Protein AF-A0A2A6M6J4-F1 (afdb_monomer_lite)

Foldseek 3Di:
DVVVVVVVVVVLLPDDQLDLRVQVVVQVVCPCPVPDHGDDLVNLLVVLVVVAAQDPQQDEEEDAAQFLNSNVSSNRVRNCVVPNLNSQLSYAYEYEHQDPVRQVNNVCSNVSSCVSVVSWHQKYFYFHDPCVVQPPNTHTPDIDGTCVQVPPPDHD

pLDDT: mean 84.0, std 14.38, range [33.72, 96.75]

Secondary structure (DSSP, 8-state):
-HHHHHHHHHHHHHSPTT---SHHHHHHHHTTGGG--PPPHHHHHHHHHHH----SS--EEEETT-TTSHHHHHHHHHHHHHHHHHHHHT-EEEEEESSHHHHHHHHHHHHHHHHHTT---SEEEEEES-TTTSTTTSPPSEEEE--TT-STT---

InterPro domains:
  IPR029063 S-adenosyl-L-methionine-dependent methyltransferase superfamily [G3DSA:3.40.50.150] (18-143)
  IPR029063 S-adenosyl-L-methionine-dependent methyltransferase superfamily [SSF53335] (22-121)

Structure (mmCIF, N/CA/C/O backbone):
data_AF-A0A2A6M6J4-F1
#
_entry.id   AF-A0A2A6M6J4-F1
#
loop_
_atom_site.group_PDB
_atom_site.id
_atom_site.type_symbol
_atom_site.label_atom_id
_atom_site.label_alt_id
_atom_site.label_comp_id
_atom_site.label_asym_id
_atom_site.label_entity_id
_atom_site.label_seq_id
_atom_site.pdbx_PDB_ins_code
_atom_site.Cartn_x
_atom_site.Cartn_y
_atom_site.Cartn_z
_atom_site.occupancy
_atom_site.B_iso_or_equiv
_atom_site.auth_seq_id
_atom_site.auth_comp_id
_atom_site.auth_asym_id
_atom_site.auth_atom_id
_atom_site.pdbx_PDB_model_num
ATOM 1 N N . MET A 1 1 ? -6.569 -1.756 -19.474 1.00 52.28 1 MET A N 1
ATOM 2 C CA . MET A 1 1 ? -6.788 -1.030 -18.200 1.00 52.28 1 MET A CA 1
ATOM 3 C C . MET A 1 1 ? -8.218 -1.201 -17.680 1.00 52.28 1 MET A C 1
ATOM 5 O O . MET A 1 1 ? -8.360 -1.660 -16.560 1.00 52.28 1 MET A O 1
ATOM 9 N N . VAL A 1 2 ? -9.263 -0.941 -18.481 1.00 54.66 2 VAL A N 1
ATOM 10 C CA . VAL A 1 2 ? -10.680 -1.131 -18.075 1.00 54.66 2 VAL A CA 1
ATOM 11 C C . VAL A 1 2 ? -11.012 -2.585 -17.704 1.00 54.66 2 VAL A C 1
ATOM 13 O O . VAL A 1 2 ? -11.644 -2.830 -16.688 1.00 54.66 2 VAL A O 1
ATOM 16 N N . GLN A 1 3 ? -10.522 -3.558 -18.474 1.00 52.31 3 GLN A N 1
ATOM 17 C CA . GLN A 1 3 ? -10.798 -4.981 -18.239 1.00 52.31 3 GLN A CA 1
ATOM 18 C C . GLN A 1 3 ? -10.146 -5.519 -16.953 1.00 52.31 3 GLN A C 1
ATOM 20 O O . GLN A 1 3 ? -10.784 -6.252 -16.209 1.00 52.31 3 GLN A O 1
ATOM 25 N N . LEU A 1 4 ? -8.922 -5.073 -16.638 1.00 54.44 4 LEU A N 1
ATOM 26 C CA . LEU A 1 4 ? -8.250 -5.391 -15.372 1.00 54.44 4 LEU A CA 1
ATOM 27 C C . LEU A 1 4 ? -9.021 -4.795 -14.187 1.00 54.44 4 LEU A C 1
ATOM 29 O O . LEU A 1 4 ? -9.243 -5.469 -13.195 1.00 54.44 4 LEU A O 1
ATOM 33 N N . LEU A 1 5 ? -9.488 -3.551 -14.313 1.00 57.09 5 LEU A N 1
ATOM 34 C CA . LEU A 1 5 ? -10.248 -2.878 -13.260 1.00 57.09 5 LEU A CA 1
ATOM 35 C C . LEU A 1 5 ? -11.598 -3.565 -12.982 1.00 57.09 5 LEU A C 1
ATOM 37 O O . LEU A 1 5 ? -12.015 -3.651 -11.833 1.00 57.09 5 LEU A O 1
ATOM 41 N N . LEU A 1 6 ? -12.261 -4.074 -14.027 1.00 62.47 6 LEU A N 1
ATOM 42 C CA . LEU A 1 6 ? -13.509 -4.832 -13.907 1.00 62.47 6 LEU A CA 1
ATOM 43 C C . LEU A 1 6 ? -13.291 -6.218 -13.290 1.00 62.47 6 LEU A C 1
ATOM 45 O O . LEU A 1 6 ? -14.038 -6.587 -12.393 1.00 62.47 6 LEU A O 1
ATOM 49 N N . MET A 1 7 ? -12.253 -6.947 -13.714 1.00 60.62 7 MET A N 1
ATOM 50 C CA . MET A 1 7 ? -11.911 -8.253 -13.132 1.00 60.62 7 MET A CA 1
ATOM 51 C C . MET A 1 7 ? -11.493 -8.139 -11.665 1.00 60.62 7 MET A C 1
ATOM 53 O O . MET A 1 7 ? -11.864 -8.970 -10.847 1.00 60.62 7 MET A O 1
ATOM 57 N N . LEU A 1 8 ? -10.745 -7.091 -11.316 1.00 68.19 8 LEU A N 1
ATOM 58 C CA . LEU A 1 8 ? -10.322 -6.868 -9.939 1.00 68.19 8 LEU A CA 1
ATOM 59 C C . LEU A 1 8 ? -11.471 -6.417 -9.038 1.00 68.19 8 LEU A C 1
ATOM 61 O O . LEU A 1 8 ? -11.400 -6.629 -7.838 1.00 68.19 8 LEU A O 1
ATOM 65 N N . ARG A 1 9 ? -12.535 -5.816 -9.581 1.00 72.56 9 ARG A N 1
ATOM 66 C CA . ARG A 1 9 ? -13.643 -5.294 -8.772 1.00 72.56 9 ARG A CA 1
ATOM 67 C C . ARG A 1 9 ? -14.374 -6.384 -7.992 1.00 72.56 9 ARG A C 1
ATOM 69 O O . ARG A 1 9 ? -14.675 -6.163 -6.825 1.00 72.56 9 ARG A O 1
ATOM 76 N N . GLU A 1 10 ? -14.708 -7.505 -8.629 1.00 74.81 10 GLU A N 1
ATOM 77 C CA . GLU A 1 10 ? -15.425 -8.599 -7.954 1.00 74.81 10 GLU A CA 1
ATOM 78 C C . GLU A 1 10 ? -14.549 -9.234 -6.876 1.00 74.81 10 GLU A C 1
ATOM 80 O O . GLU A 1 10 ? -14.956 -9.337 -5.726 1.00 74.81 10 GLU A O 1
ATOM 85 N N . GLU A 1 11 ? -13.295 -9.517 -7.208 1.00 77.62 11 GLU A N 1
ATOM 86 C CA . GLU A 1 11 ? -12.339 -10.103 -6.270 1.00 77.62 11 GLU A CA 1
ATOM 87 C C . GLU A 1 11 ? -12.058 -9.171 -5.079 1.00 77.62 11 GLU A C 1
ATOM 89 O O . GLU A 1 11 ? -12.074 -9.595 -3.929 1.00 77.62 11 GLU A O 1
ATOM 94 N N . LEU A 1 12 ? -11.878 -7.870 -5.328 1.00 81.06 12 LEU A N 1
ATOM 95 C CA . LEU A 1 12 ? -11.692 -6.875 -4.270 1.00 81.06 12 LEU A CA 1
ATOM 96 C C . LEU A 1 12 ? -12.966 -6.652 -3.432 1.00 81.06 12 LEU A C 1
ATOM 98 O O . LEU A 1 12 ? -12.875 -6.164 -2.307 1.00 81.06 12 LEU A O 1
ATOM 102 N N . ASN A 1 13 ? -14.158 -6.948 -3.960 1.00 84.31 13 ASN A N 1
ATOM 103 C CA . ASN A 1 13 ? -15.415 -6.793 -3.222 1.00 84.31 13 ASN A CA 1
ATOM 104 C C . ASN A 1 13 ? -15.600 -7.838 -2.125 1.00 84.31 13 ASN A C 1
ATOM 106 O O . ASN A 1 13 ? -16.181 -7.496 -1.086 1.00 84.31 13 ASN A O 1
ATOM 110 N N . ASP A 1 14 ? -15.128 -9.056 -2.381 1.00 87.00 14 ASP A N 1
ATOM 111 C CA . ASP A 1 14 ? -15.254 -10.210 -1.487 1.00 87.00 14 ASP A CA 1
ATOM 112 C C . ASP A 1 14 ? -14.025 -10.392 -0.587 1.00 87.00 14 ASP A C 1
ATOM 114 O O . ASP A 1 14 ? -14.083 -11.103 0.417 1.00 87.00 14 ASP A O 1
ATOM 118 N N . ALA A 1 15 ? -12.929 -9.712 -0.918 1.00 91.19 15 ALA A N 1
ATOM 119 C CA . ALA A 1 15 ? -11.684 -9.753 -0.176 1.00 91.19 15 ALA A CA 1
ATOM 120 C C . ALA A 1 15 ? -11.824 -9.239 1.266 1.00 91.19 15 ALA A C 1
ATOM 122 O O . ALA A 1 15 ? -12.557 -8.288 1.566 1.00 91.19 15 ALA A O 1
ATOM 123 N N . ALA A 1 16 ? -11.062 -9.844 2.176 1.00 94.50 16 ALA A N 1
ATOM 124 C CA . ALA A 1 16 ? -10.942 -9.351 3.540 1.00 94.50 16 ALA A CA 1
ATOM 125 C C . ALA A 1 16 ? -10.237 -7.976 3.570 1.00 94.50 16 ALA A C 1
ATOM 127 O O . ALA A 1 16 ? -9.522 -7.614 2.629 1.00 94.50 16 ALA A O 1
ATOM 128 N N . PRO A 1 17 ? -10.382 -7.190 4.658 1.00 94.94 17 PRO A N 1
ATOM 129 C CA . PRO A 1 17 ? -9.691 -5.913 4.789 1.00 94.94 17 PRO A CA 1
ATOM 130 C C . PRO A 1 17 ? -8.187 -6.011 4.525 1.00 94.94 17 PRO A C 1
ATOM 132 O O . PRO A 1 17 ? -7.457 -6.676 5.261 1.00 94.94 17 PRO A O 1
ATOM 135 N N . PHE A 1 18 ? -7.749 -5.303 3.481 1.00 94.62 18 PHE A N 1
ATOM 136 C CA . PHE A 1 18 ? -6.364 -5.241 3.011 1.00 94.62 18 PHE A CA 1
ATOM 137 C C . PHE A 1 18 ? -5.754 -6.598 2.635 1.00 94.62 18 PHE A C 1
ATOM 139 O O . PHE A 1 18 ? -4.543 -6.790 2.720 1.00 94.62 18 PHE A O 1
ATOM 146 N N . GLU A 1 19 ? -6.579 -7.549 2.212 1.00 94.00 19 GLU A N 1
ATOM 147 C CA . GLU A 1 19 ? -6.087 -8.746 1.545 1.00 94.00 19 GLU A CA 1
ATOM 148 C C . GLU A 1 19 ? -5.395 -8.385 0.224 1.00 94.00 19 GLU A C 1
ATOM 150 O O . GLU A 1 19 ? -5.842 -7.517 -0.519 1.00 94.00 19 GLU A O 1
ATOM 155 N N . ASP A 1 20 ? -4.267 -9.033 -0.057 1.00 91.50 20 ASP A N 1
ATOM 156 C CA . ASP A 1 20 ? -3.548 -8.831 -1.310 1.00 91.50 20 ASP A CA 1
ATOM 157 C C . ASP A 1 20 ? -4.130 -9.741 -2.392 1.00 91.50 20 ASP A C 1
ATOM 159 O O . ASP A 1 20 ? -3.872 -10.942 -2.418 1.00 91.50 20 ASP A O 1
ATOM 163 N N . VAL A 1 21 ? -4.943 -9.159 -3.268 1.00 87.31 21 VAL A N 1
ATOM 164 C CA . VAL A 1 21 ? -5.717 -9.891 -4.282 1.00 87.31 21 VAL A CA 1
ATOM 165 C C . VAL A 1 21 ? -4.998 -9.913 -5.631 1.00 87.31 21 VAL A C 1
ATOM 167 O O . VAL A 1 21 ? -5.193 -10.817 -6.449 1.00 87.31 21 VAL A O 1
ATOM 170 N N . VAL A 1 22 ? -4.185 -8.887 -5.902 1.00 85.62 22 VAL A N 1
ATOM 171 C CA . VAL A 1 22 ? -3.647 -8.644 -7.246 1.00 85.62 22 VAL A CA 1
ATOM 172 C C . VAL A 1 22 ? -2.283 -9.287 -7.453 1.00 85.62 22 VAL A C 1
ATOM 174 O O . VAL A 1 22 ? -1.985 -9.690 -8.576 1.00 85.62 22 VAL A O 1
ATOM 177 N N . THR A 1 23 ? -1.457 -9.389 -6.410 1.00 86.38 23 THR A N 1
ATOM 178 C CA . THR A 1 23 ? -0.050 -9.792 -6.539 1.00 86.38 23 THR A CA 1
ATOM 179 C C . THR A 1 23 ? 0.137 -11.129 -7.245 1.00 86.38 23 THR A C 1
ATOM 181 O O . THR A 1 23 ? 0.827 -11.173 -8.263 1.00 86.38 23 THR A O 1
ATOM 184 N N . ASP A 1 24 ? -0.503 -12.198 -6.772 1.00 81.88 24 ASP A N 1
ATOM 185 C CA . ASP A 1 24 ? -0.309 -13.531 -7.352 1.00 81.88 24 ASP A CA 1
ATOM 186 C C . ASP A 1 24 ? -0.876 -13.613 -8.780 1.00 81.88 24 ASP A C 1
ATOM 188 O O . ASP A 1 24 ? -0.246 -14.168 -9.685 1.00 81.88 24 ASP A O 1
ATOM 192 N N . LYS A 1 25 ? -2.035 -12.982 -9.019 1.00 82.31 25 LYS A N 1
ATOM 193 C CA . LYS A 1 25 ? -2.692 -12.965 -10.336 1.00 82.31 25 LYS A CA 1
ATOM 194 C C . LYS A 1 25 ? -1.867 -12.190 -11.368 1.00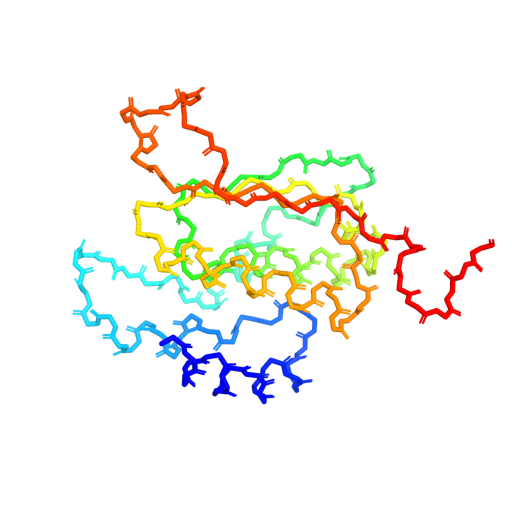 82.31 25 LYS A C 1
ATOM 196 O O . LYS A 1 25 ? -1.702 -12.650 -12.494 1.00 82.31 25 LYS A O 1
ATOM 201 N N . TYR A 1 26 ? -1.346 -11.018 -10.999 1.00 81.31 26 TYR A N 1
ATOM 202 C CA . TYR A 1 26 ? -0.535 -10.188 -11.891 1.00 81.31 26 TYR A CA 1
ATOM 203 C C . TYR A 1 26 ? 0.891 -10.732 -12.043 1.00 81.31 26 TYR A C 1
ATOM 205 O O . TYR A 1 26 ? 1.449 -10.689 -13.137 1.00 81.31 26 TYR A O 1
ATOM 213 N N . GLY A 1 27 ? 1.463 -11.312 -10.984 1.00 78.38 27 GLY A N 1
ATOM 214 C CA . GLY A 1 27 ? 2.769 -11.972 -11.018 1.00 78.38 27 GLY A CA 1
ATOM 215 C C . GLY A 1 27 ? 2.834 -13.093 -12.058 1.00 78.38 27 GLY A C 1
ATOM 216 O O . GLY A 1 27 ? 3.812 -13.181 -12.799 1.00 78.38 27 GLY A O 1
ATOM 217 N N . ALA A 1 28 ? 1.759 -13.876 -12.202 1.00 78.69 28 ALA A N 1
ATOM 218 C CA . ALA A 1 28 ? 1.649 -14.901 -13.244 1.00 78.69 28 ALA A CA 1
ATOM 219 C C . ALA A 1 28 ? 1.703 -14.335 -14.680 1.00 78.69 28 ALA A C 1
ATOM 221 O O . ALA A 1 28 ? 2.102 -15.042 -15.606 1.00 78.69 28 ALA A O 1
ATOM 222 N N . LEU A 1 29 ? 1.325 -13.067 -14.874 1.00 77.31 29 LEU A N 1
ATOM 223 C CA . LEU A 1 29 ? 1.340 -12.394 -16.178 1.00 77.31 29 LEU A CA 1
ATOM 224 C C . LEU A 1 29 ? 2.689 -11.749 -16.502 1.00 77.31 29 LEU A C 1
ATOM 226 O O . LEU A 1 29 ? 2.996 -11.567 -17.676 1.00 77.31 29 LEU A O 1
ATOM 230 N N . LEU A 1 30 ? 3.479 -11.394 -15.486 1.00 71.12 30 LEU A N 1
ATOM 231 C CA . LEU A 1 30 ? 4.745 -10.690 -15.680 1.00 71.12 30 LEU A CA 1
ATOM 232 C C . LEU A 1 30 ? 5.837 -11.577 -16.280 1.00 71.12 30 LEU A C 1
ATOM 234 O O . LEU A 1 30 ? 6.720 -11.044 -16.930 1.00 71.12 30 LEU A O 1
ATOM 238 N N . GLN A 1 31 ? 5.814 -12.898 -16.068 1.00 68.31 31 GLN A N 1
ATOM 239 C CA . GLN A 1 31 ? 6.833 -13.835 -16.584 1.00 68.31 31 GLN A CA 1
ATOM 240 C C . GLN A 1 31 ? 8.303 -13.387 -16.368 1.00 68.31 31 GLN A C 1
ATOM 242 O O . GLN A 1 31 ? 9.196 -13.812 -17.095 1.00 68.31 31 GLN A O 1
ATOM 247 N N . GLY A 1 32 ? 8.577 -12.541 -15.366 1.00 64.06 32 GLY A N 1
ATOM 248 C CA . GLY A 1 32 ? 9.906 -11.969 -15.125 1.00 64.06 32 GLY A CA 1
ATOM 249 C C . GLY A 1 32 ? 10.289 -10.787 -16.028 1.00 64.06 32 GLY A C 1
ATOM 250 O O . GLY A 1 32 ? 11.480 -10.501 -16.155 1.00 64.06 32 GLY A O 1
ATOM 251 N N . ASP A 1 33 ? 9.327 -10.090 -16.644 1.00 65.50 33 ASP A N 1
ATOM 252 C CA . ASP A 1 33 ? 9.558 -8.844 -17.385 1.00 65.50 33 ASP A CA 1
ATOM 253 C C . ASP A 1 33 ? 10.387 -7.868 -16.531 1.00 65.50 33 ASP A C 1
ATOM 255 O O . ASP A 1 33 ? 10.082 -7.612 -15.365 1.00 65.50 33 ASP A O 1
ATOM 259 N N . LEU A 1 34 ? 11.476 -7.347 -17.106 1.00 64.75 34 LEU A N 1
ATOM 260 C CA . LEU A 1 34 ? 12.461 -6.488 -16.425 1.00 64.75 34 LEU A CA 1
ATOM 261 C C . LEU A 1 34 ? 13.142 -7.120 -15.187 1.00 64.75 34 LEU A C 1
ATOM 263 O O . LEU A 1 34 ? 13.719 -6.400 -14.373 1.00 64.75 34 LEU A O 1
ATOM 267 N N . GLY A 1 35 ? 13.098 -8.449 -15.034 1.00 64.75 35 GLY A N 1
ATOM 268 C CA . GLY A 1 35 ? 13.638 -9.159 -13.868 1.00 64.75 35 GLY A CA 1
ATOM 269 C C . GLY A 1 35 ? 12.818 -8.956 -12.591 1.00 64.75 35 GLY A C 1
ATOM 270 O O . GLY A 1 35 ? 13.313 -9.219 -11.495 1.00 64.75 35 GLY A O 1
ATOM 271 N N . GLN A 1 36 ? 11.585 -8.460 -12.716 1.00 70.19 36 GLN A N 1
ATOM 272 C CA . GLN A 1 36 ? 10.715 -8.176 -11.584 1.00 70.19 36 GLN A CA 1
ATOM 273 C C . GLN A 1 36 ? 9.998 -9.447 -11.129 1.00 70.19 36 GLN A C 1
ATOM 275 O O . GLN A 1 36 ? 9.310 -10.112 -11.904 1.00 70.19 36 GLN A O 1
ATOM 280 N N . PHE A 1 37 ? 10.120 -9.747 -9.840 1.00 77.69 37 PHE A N 1
ATOM 281 C CA . PHE A 1 37 ? 9.359 -10.793 -9.173 1.00 77.69 37 PHE A CA 1
ATOM 282 C C . PHE A 1 37 ? 8.478 -10.146 -8.120 1.00 77.69 37 PHE A C 1
ATOM 284 O O . PHE A 1 37 ? 8.914 -9.247 -7.402 1.00 77.69 37 PHE A O 1
ATOM 291 N N . MET A 1 38 ? 7.228 -10.588 -8.044 1.00 85.94 38 MET A N 1
ATOM 292 C CA . MET A 1 38 ? 6.324 -10.085 -7.023 1.00 85.94 38 MET A CA 1
ATOM 293 C C . MET A 1 38 ? 6.548 -10.838 -5.713 1.00 85.94 38 MET A C 1
ATOM 295 O O . MET A 1 38 ? 6.713 -12.059 -5.709 1.00 85.94 38 MET A O 1
ATOM 299 N N . THR A 1 39 ? 6.554 -10.107 -4.600 1.00 89.31 39 THR A N 1
ATOM 300 C CA . THR A 1 39 ? 6.685 -10.687 -3.261 1.00 89.31 39 THR A CA 1
ATOM 301 C C . THR A 1 39 ? 5.474 -11.570 -2.956 1.00 89.31 39 THR A C 1
ATOM 303 O O . THR A 1 39 ? 4.365 -11.042 -2.913 1.00 89.31 39 THR A O 1
ATOM 306 N N . PRO A 1 40 ? 5.647 -12.875 -2.677 1.00 87.62 40 PRO A N 1
ATOM 307 C CA . PRO A 1 40 ? 4.526 -13.742 -2.327 1.00 87.62 40 PRO A CA 1
ATOM 308 C C . PRO A 1 40 ? 3.800 -13.247 -1.073 1.00 87.62 40 PRO A C 1
ATOM 310 O O . PRO A 1 40 ? 4.442 -12.869 -0.084 1.00 87.62 40 PRO A O 1
ATOM 313 N N . THR A 1 41 ? 2.469 -13.320 -1.060 1.00 86.94 41 THR A N 1
ATOM 314 C CA . THR A 1 41 ? 1.638 -12.825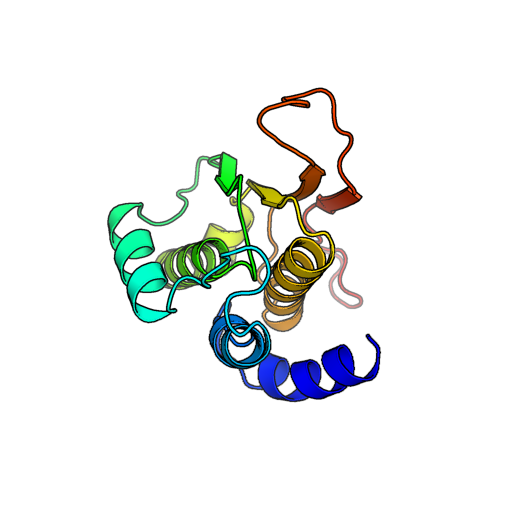 0.052 1.00 86.94 41 THR A CA 1
ATOM 315 C C . THR A 1 41 ? 2.022 -13.440 1.403 1.00 86.94 41 THR A C 1
ATOM 317 O O . THR A 1 41 ? 2.013 -12.758 2.427 1.00 86.94 41 THR A O 1
ATOM 320 N N . ALA A 1 42 ? 2.438 -14.710 1.424 1.00 86.81 42 ALA A N 1
ATOM 321 C CA . ALA A 1 42 ? 2.911 -15.373 2.640 1.00 86.81 42 ALA A CA 1
ATOM 322 C C . ALA A 1 42 ? 4.161 -14.701 3.244 1.00 86.81 42 ALA A C 1
ATOM 324 O O . ALA A 1 42 ? 4.238 -14.530 4.461 1.00 86.81 42 ALA A O 1
ATOM 325 N N . VAL A 1 43 ? 5.113 -14.278 2.401 1.00 90.06 43 VAL A N 1
ATOM 326 C CA . VAL A 1 43 ? 6.324 -13.563 2.838 1.00 90.06 43 VAL A CA 1
ATOM 327 C C . VAL A 1 43 ? 5.950 -12.184 3.367 1.00 90.06 43 VAL A C 1
ATOM 329 O O . VAL A 1 43 ? 6.410 -11.796 4.438 1.00 90.06 43 VAL A O 1
ATOM 332 N N . SER A 1 44 ? 5.069 -11.478 2.654 1.00 90.75 44 SER A N 1
ATOM 333 C CA . SER A 1 44 ? 4.565 -10.175 3.087 1.00 90.75 44 SER A CA 1
ATOM 334 C C . SER A 1 44 ? 3.937 -10.234 4.483 1.00 90.75 44 SER A C 1
ATOM 336 O O . SER A 1 44 ? 4.372 -9.520 5.386 1.00 90.75 44 SER A O 1
ATOM 338 N N . ASN A 1 45 ? 3.006 -11.165 4.703 1.00 88.50 45 ASN A N 1
ATOM 339 C CA . ASN A 1 45 ? 2.336 -11.327 5.994 1.00 88.50 45 ASN A CA 1
ATOM 340 C C . ASN A 1 45 ? 3.321 -11.631 7.135 1.00 88.50 45 ASN A C 1
ATOM 342 O O . ASN A 1 45 ? 3.162 -11.115 8.243 1.00 88.50 45 ASN A O 1
ATOM 346 N N . ALA A 1 46 ? 4.343 -12.454 6.873 1.00 91.06 46 ALA A N 1
ATOM 347 C CA . ALA A 1 46 ? 5.373 -12.759 7.859 1.00 91.06 46 ALA A CA 1
ATOM 348 C C . ALA A 1 46 ? 6.188 -11.508 8.227 1.00 91.06 46 ALA A C 1
ATOM 350 O O . ALA A 1 46 ? 6.350 -11.212 9.411 1.00 91.06 46 ALA A O 1
ATOM 351 N N . VAL A 1 47 ? 6.650 -10.742 7.230 1.00 91.56 47 VAL A N 1
ATOM 352 C CA . VAL A 1 47 ? 7.415 -9.498 7.438 1.00 91.56 47 VAL A CA 1
ATOM 353 C C . VAL A 1 47 ? 6.609 -8.477 8.242 1.00 91.56 47 VAL A C 1
ATOM 355 O O . VAL A 1 47 ? 7.145 -7.870 9.169 1.00 91.56 47 VAL A O 1
ATOM 358 N N . SER A 1 48 ? 5.317 -8.318 7.960 1.00 87.69 48 SER A N 1
ATOM 359 C CA . SER A 1 48 ? 4.453 -7.384 8.693 1.00 87.69 48 SER A CA 1
ATOM 360 C C . SER A 1 48 ? 4.341 -7.721 10.181 1.00 87.69 48 SER A C 1
ATOM 362 O O . SER A 1 48 ? 4.345 -6.814 11.013 1.00 87.69 48 SER A O 1
ATOM 364 N N . GLY A 1 49 ? 4.329 -9.012 10.532 1.00 84.56 49 GLY A N 1
ATOM 365 C CA . GLY A 1 49 ? 4.379 -9.453 11.927 1.00 84.56 49 GLY A CA 1
ATOM 366 C C . GLY A 1 49 ? 5.663 -9.033 12.652 1.00 84.56 49 GLY A C 1
ATOM 367 O O . GLY A 1 49 ? 5.616 -8.727 13.841 1.00 84.56 49 GLY A O 1
ATOM 368 N N . PHE A 1 50 ? 6.796 -8.953 11.944 1.00 86.44 50 PHE A N 1
ATOM 369 C CA . PHE A 1 50 ? 8.064 -8.467 12.503 1.00 86.44 50 PHE A CA 1
ATOM 370 C C . PHE A 1 50 ? 8.124 -6.940 12.628 1.00 86.44 50 PHE A C 1
ATOM 372 O O . PHE A 1 50 ? 8.686 -6.429 13.596 1.00 86.44 50 PHE A O 1
ATOM 379 N N . LEU A 1 51 ? 7.563 -6.203 11.663 1.00 82.12 51 LEU A N 1
ATOM 380 C CA . LEU A 1 51 ? 7.543 -4.733 11.680 1.00 82.12 51 LEU A CA 1
ATOM 381 C C . LEU A 1 51 ? 6.613 -4.170 12.768 1.00 82.12 51 LEU A C 1
ATOM 383 O O . LEU A 1 51 ? 6.841 -3.064 13.270 1.00 82.12 51 LEU A O 1
ATOM 387 N N . GLY A 1 52 ? 5.585 -4.940 13.132 1.00 80.81 52 GLY A N 1
ATOM 388 C CA . GLY A 1 52 ? 4.547 -4.556 14.077 1.00 80.81 52 GLY A CA 1
ATOM 389 C C . GLY A 1 52 ? 3.520 -3.588 13.481 1.00 80.81 52 GLY A C 1
ATOM 390 O O . GLY A 1 52 ? 3.749 -2.915 12.471 1.00 80.81 52 GLY A O 1
ATOM 391 N N . ALA A 1 53 ? 2.358 -3.505 14.127 1.00 79.69 53 ALA A N 1
ATOM 392 C CA . ALA A 1 53 ? 1.276 -2.614 13.720 1.00 79.69 53 ALA A CA 1
ATOM 393 C C . ALA A 1 53 ? 1.662 -1.131 13.846 1.00 79.69 53 ALA A C 1
ATOM 395 O O . ALA A 1 53 ? 2.498 -0.735 14.668 1.00 79.69 53 ALA A O 1
ATOM 396 N N . ALA A 1 54 ? 1.029 -0.278 13.037 1.00 73.81 54 ALA A N 1
ATOM 397 C CA . ALA A 1 54 ? 1.137 1.159 13.254 1.00 73.81 54 ALA A CA 1
ATOM 398 C C . ALA A 1 54 ? 0.460 1.518 14.589 1.00 73.81 54 ALA A C 1
ATOM 400 O O . ALA A 1 54 ? -0.736 1.314 14.758 1.00 73.81 54 ALA A O 1
ATOM 401 N N . GLY A 1 55 ? 1.241 2.008 15.554 1.00 64.44 55 GLY A N 1
ATOM 402 C CA . GLY A 1 55 ? 0.708 2.524 16.819 1.00 64.44 55 GLY A CA 1
ATOM 403 C C . GLY A 1 55 ? 0.133 3.938 16.677 1.00 64.44 55 GLY A C 1
ATOM 404 O O . GLY A 1 55 ? 0.287 4.578 15.638 1.00 64.44 55 GLY A O 1
ATOM 405 N N . GLU A 1 56 ? -0.439 4.465 17.763 1.00 59.47 56 GLU A N 1
ATOM 406 C CA . GLU A 1 56 ? -1.107 5.785 17.823 1.00 59.47 56 GLU A CA 1
ATOM 407 C C . GLU A 1 56 ? -0.231 6.968 17.358 1.00 59.47 56 GLU A C 1
ATOM 409 O O . GLU A 1 56 ? -0.718 8.004 16.900 1.00 59.47 56 GLU A O 1
ATOM 414 N N . LYS A 1 57 ? 1.099 6.829 17.425 1.00 58.38 57 LYS A N 1
ATOM 415 C CA . LYS A 1 57 ? 2.043 7.836 16.924 1.00 58.38 57 LYS A CA 1
ATOM 416 C C . LYS A 1 57 ? 2.306 7.605 15.441 1.00 58.38 57 LYS A C 1
ATOM 418 O O . LYS A 1 57 ? 3.269 6.924 15.108 1.00 58.38 57 LYS A O 1
ATOM 423 N N . GLY A 1 58 ? 1.464 8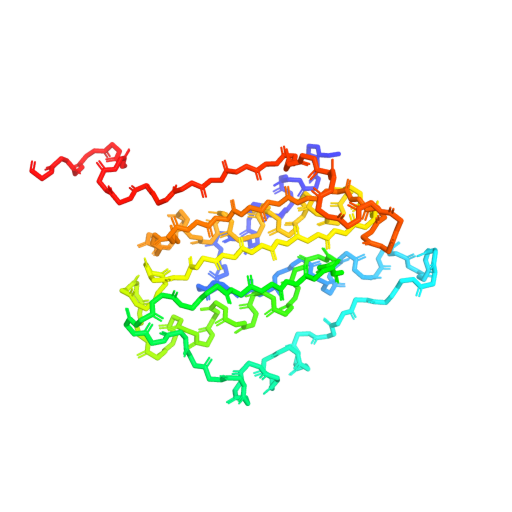.188 14.584 1.00 58.38 58 GLY A N 1
ATOM 424 C CA . GLY A 1 58 ? 1.488 8.068 13.119 1.00 58.38 58 GLY A CA 1
ATOM 425 C C . GLY A 1 58 ? 2.882 7.985 12.489 1.00 58.38 58 GLY A C 1
ATOM 426 O O . GLY A 1 58 ? 3.496 9.004 12.154 1.00 58.38 58 GLY A O 1
ATOM 427 N N . LYS A 1 59 ? 3.366 6.750 12.325 1.00 68.88 59 LYS A N 1
ATOM 428 C CA . LYS A 1 59 ? 4.664 6.447 11.729 1.00 68.88 59 LYS A CA 1
ATOM 429 C C . LYS A 1 59 ? 4.523 6.553 10.220 1.00 68.88 59 LYS A C 1
ATOM 431 O O . LYS A 1 59 ? 3.684 5.880 9.624 1.00 68.88 59 LYS A O 1
ATOM 436 N N . LYS A 1 60 ? 5.366 7.387 9.613 1.00 87.19 60 LYS A N 1
ATOM 437 C CA . LYS A 1 60 ? 5.560 7.359 8.166 1.00 87.19 60 LYS A CA 1
ATOM 438 C C . LYS A 1 60 ? 6.141 6.002 7.792 1.00 87.19 60 LYS A C 1
ATOM 440 O O . LYS A 1 60 ? 7.153 5.597 8.364 1.00 87.19 60 LYS A O 1
ATOM 445 N N . ARG A 1 61 ? 5.505 5.327 6.846 1.00 91.19 61 ARG A N 1
ATOM 446 C CA . ARG 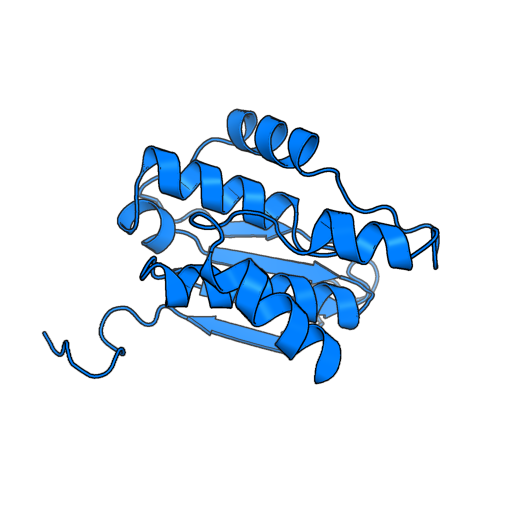A 1 61 ? 5.995 4.094 6.234 1.00 91.19 61 ARG A CA 1
ATOM 447 C C . ARG A 1 61 ? 6.339 4.374 4.784 1.00 91.19 61 ARG A C 1
ATOM 449 O O . ARG A 1 61 ? 5.738 5.246 4.156 1.00 91.19 61 ARG A O 1
ATOM 456 N N . ALA A 1 62 ? 7.333 3.667 4.275 1.00 93.25 62 ALA A N 1
ATOM 457 C CA . ALA A 1 62 ? 7.759 3.813 2.900 1.00 93.25 62 ALA A CA 1
ATOM 458 C C . ALA A 1 62 ? 7.996 2.445 2.280 1.00 93.25 62 ALA A C 1
ATOM 460 O O . ALA A 1 62 ? 8.563 1.572 2.931 1.00 93.25 62 ALA A O 1
ATOM 461 N N . GLU A 1 63 ? 7.587 2.299 1.028 1.00 94.62 63 GLU A N 1
ATOM 462 C CA . GLU A 1 63 ? 7.979 1.184 0.180 1.00 94.62 63 GLU A CA 1
ATOM 463 C C . GLU A 1 63 ? 8.509 1.758 -1.150 1.00 94.62 63 GLU A C 1
ATOM 465 O O . GLU A 1 63 ? 7.717 2.195 -1.992 1.00 94.62 63 GLU A O 1
ATOM 470 N N . PRO A 1 64 ? 9.841 1.865 -1.309 1.00 93.56 64 PRO A N 1
ATOM 471 C CA . PRO A 1 64 ? 10.469 2.556 -2.435 1.00 93.56 64 PRO A CA 1
ATOM 472 C C . PRO A 1 64 ? 10.399 1.790 -3.766 1.00 93.56 64 PRO A C 1
ATOM 474 O O . PRO A 1 64 ? 10.697 2.383 -4.810 1.00 93.56 64 PRO A O 1
ATOM 477 N N . THR A 1 65 ? 10.039 0.504 -3.722 1.00 93.88 65 THR A N 1
ATOM 478 C CA . THR A 1 65 ? 9.934 -0.423 -4.859 1.00 93.88 65 THR A CA 1
ATOM 479 C C . THR A 1 65 ? 8.685 -1.290 -4.697 1.00 93.88 65 THR A C 1
ATOM 481 O O . THR A 1 65 ? 8.751 -2.491 -4.439 1.00 93.88 65 THR A O 1
ATOM 484 N N . CYS A 1 66 ? 7.519 -0.651 -4.752 1.00 94.06 66 CYS A N 1
ATOM 485 C CA . CYS A 1 66 ? 6.280 -1.212 -4.235 1.00 94.06 66 CYS A CA 1
ATOM 486 C C . CYS A 1 66 ? 5.698 -2.367 -5.028 1.00 94.06 66 CYS A C 1
ATOM 488 O O . CYS A 1 66 ? 4.889 -3.110 -4.464 1.00 94.06 66 CYS A O 1
ATOM 490 N N . GLY A 1 67 ? 6.087 -2.547 -6.288 1.00 93.12 67 GLY A N 1
ATOM 491 C CA . GLY A 1 67 ? 5.462 -3.530 -7.151 1.00 93.12 67 GLY A CA 1
ATOM 492 C C . GLY A 1 67 ? 3.936 -3.389 -7.131 1.00 93.12 67 GLY A C 1
ATOM 493 O O . GLY A 1 67 ? 3.386 -2.289 -7.137 1.00 93.12 67 GLY A O 1
ATOM 494 N N . THR A 1 68 ? 3.227 -4.510 -7.048 1.00 92.50 68 THR A N 1
ATOM 495 C CA . THR A 1 68 ? 1.762 -4.542 -6.884 1.00 92.50 68 THR A CA 1
ATOM 496 C C . THR A 1 68 ? 1.277 -4.110 -5.499 1.00 92.50 68 THR A C 1
ATOM 498 O O . THR A 1 68 ? 0.072 -3.964 -5.296 1.00 92.50 68 THR A O 1
ATOM 501 N N . GLY A 1 69 ? 2.181 -3.877 -4.548 1.00 94.81 69 GLY A N 1
ATOM 502 C CA . GLY A 1 69 ? 1.867 -3.396 -3.207 1.00 94.81 69 GLY A CA 1
ATOM 503 C C . GLY A 1 69 ? 1.848 -4.469 -2.120 1.00 94.81 69 GLY A C 1
ATOM 504 O O . GLY A 1 69 ? 1.405 -4.168 -1.017 1.00 94.81 69 GLY A O 1
ATOM 505 N N . ALA A 1 70 ? 2.333 -5.688 -2.378 1.00 95.06 70 ALA A N 1
ATOM 506 C CA . ALA A 1 70 ? 2.219 -6.826 -1.459 1.00 95.06 70 ALA A CA 1
ATOM 507 C C . ALA A 1 70 ? 2.624 -6.511 -0.009 1.00 95.06 70 ALA A C 1
ATOM 509 O O . ALA A 1 70 ? 1.865 -6.803 0.915 1.00 95.06 70 ALA A O 1
ATOM 510 N N . LEU A 1 71 ? 3.787 -5.880 0.204 1.00 95.44 71 LEU A N 1
ATOM 511 C CA . LEU A 1 71 ? 4.275 -5.492 1.538 1.00 95.44 71 LEU A CA 1
ATOM 512 C C . LEU A 1 71 ? 3.402 -4.422 2.207 1.00 95.44 71 LEU A C 1
ATOM 514 O O . LEU A 1 71 ? 3.204 -4.458 3.420 1.00 95.44 71 LEU A O 1
ATOM 518 N N . ILE A 1 72 ? 2.847 -3.493 1.424 1.00 96.00 72 ILE A N 1
ATOM 519 C CA . ILE A 1 72 ? 1.905 -2.489 1.931 1.00 96.00 72 ILE A CA 1
ATOM 520 C C . ILE A 1 72 ? 0.602 -3.169 2.362 1.00 96.00 72 ILE A C 1
ATOM 522 O O . ILE A 1 72 ? 0.092 -2.881 3.440 1.00 96.00 72 ILE A O 1
ATOM 526 N N . MET A 1 73 ? 0.084 -4.101 1.559 1.00 96.19 73 MET A N 1
ATOM 527 C CA . MET A 1 73 ? -1.147 -4.830 1.876 1.00 96.19 73 MET A CA 1
ATOM 528 C C . MET A 1 73 ? -0.985 -5.689 3.134 1.00 96.19 73 MET A C 1
ATOM 530 O O . MET A 1 73 ? -1.824 -5.618 4.029 1.00 96.19 73 MET A O 1
ATOM 534 N N . GLY A 1 74 ? 0.131 -6.414 3.267 1.00 95.00 74 GLY A N 1
ATOM 535 C CA . GLY A 1 74 ? 0.441 -7.177 4.480 1.00 95.00 74 GLY A CA 1
ATOM 536 C C . GLY A 1 74 ? 0.522 -6.291 5.723 1.00 95.00 74 GLY A C 1
ATOM 537 O O . GLY A 1 74 ? -0.039 -6.624 6.771 1.00 95.00 74 GLY A O 1
ATOM 538 N N . ASP A 1 75 ? 1.167 -5.126 5.609 1.00 95.25 75 ASP A N 1
ATOM 539 C CA . ASP A 1 75 ? 1.282 -4.188 6.723 1.00 95.25 75 ASP A CA 1
ATOM 540 C C . ASP A 1 75 ? -0.063 -3.589 7.144 1.00 95.25 75 ASP A C 1
ATOM 542 O O . ASP A 1 75 ? -0.390 -3.551 8.335 1.00 95.25 75 ASP A O 1
ATOM 546 N N . LEU A 1 76 ? -0.865 -3.143 6.175 1.00 95.12 76 LEU A N 1
ATOM 547 C CA . LEU A 1 76 ? -2.195 -2.604 6.439 1.00 95.12 76 LEU A CA 1
ATOM 548 C C . LEU A 1 76 ? -3.112 -3.686 7.011 1.00 95.12 76 LEU A C 1
ATOM 550 O O . LEU A 1 76 ? -3.829 -3.422 7.972 1.00 95.12 76 LEU A O 1
ATOM 554 N N . ARG A 1 77 ? -3.035 -4.925 6.516 1.00 95.62 77 ARG A N 1
ATOM 555 C CA . ARG A 1 77 ? -3.773 -6.062 7.078 1.00 95.62 77 ARG A CA 1
ATOM 556 C C . ARG A 1 77 ? -3.389 -6.318 8.531 1.00 95.62 77 ARG A C 1
ATOM 558 O O . ARG A 1 77 ? -4.272 -6.463 9.375 1.00 95.62 77 ARG A O 1
ATOM 565 N N . HIS A 1 78 ? -2.094 -6.350 8.844 1.00 94.31 78 HIS A N 1
ATOM 566 C CA . HIS A 1 78 ? -1.623 -6.540 10.216 1.00 94.31 78 HIS A CA 1
ATOM 567 C C . HIS A 1 78 ? -2.040 -5.376 11.126 1.00 94.31 78 HIS A C 1
ATOM 569 O O . HIS A 1 78 ? -2.562 -5.592 12.220 1.00 94.31 78 HIS A O 1
ATOM 575 N N . THR A 1 79 ? -1.887 -4.138 10.653 1.00 93.81 79 THR A N 1
ATOM 576 C CA . THR A 1 79 ? -2.303 -2.936 11.383 1.00 93.81 79 THR A CA 1
ATOM 577 C C . THR A 1 79 ? -3.809 -2.935 11.651 1.00 93.81 79 THR A C 1
ATOM 579 O O . THR A 1 79 ? -4.226 -2.646 12.771 1.00 93.81 79 THR A O 1
ATOM 582 N N . TYR A 1 80 ? -4.625 -3.314 10.665 1.00 94.50 80 TYR A N 1
ATOM 583 C CA . TYR A 1 80 ? -6.069 -3.452 10.829 1.00 94.50 80 TYR A CA 1
ATOM 584 C C . TYR A 1 80 ? -6.429 -4.573 11.810 1.00 94.50 80 TYR A C 1
ATOM 586 O O . TYR A 1 80 ? -7.306 -4.393 12.647 1.00 94.50 80 TYR A O 1
ATOM 594 N N . ALA A 1 81 ? -5.746 -5.718 11.752 1.00 94.50 81 ALA A N 1
ATOM 595 C CA . ALA A 1 81 ? -6.002 -6.831 12.664 1.00 94.50 81 ALA A CA 1
ATOM 596 C C . ALA A 1 81 ? -5.728 -6.468 14.135 1.00 94.50 81 ALA A C 1
ATOM 598 O O . ALA A 1 81 ? -6.428 -6.949 15.022 1.00 94.50 81 ALA A O 1
ATOM 599 N N . VAL A 1 82 ? -4.730 -5.616 14.395 1.00 93.19 82 VAL A N 1
ATOM 600 C CA . VAL A 1 82 ? -4.343 -5.202 15.754 1.00 93.19 82 VAL A CA 1
ATOM 601 C C . VAL A 1 82 ? -5.145 -3.994 16.249 1.00 93.19 82 VAL A C 1
ATOM 603 O O . VAL A 1 82 ? -5.598 -3.991 17.390 1.00 93.19 82 VAL A O 1
ATOM 606 N N . GLY A 1 83 ? -5.298 -2.958 15.420 1.00 91.50 83 GLY A N 1
ATOM 607 C CA . GLY A 1 83 ? -5.862 -1.659 15.818 1.00 91.50 83 GLY A CA 1
ATOM 608 C C . GLY A 1 83 ? -7.186 -1.295 15.142 1.00 91.50 83 GLY A C 1
ATOM 609 O O . GLY A 1 83 ? -7.697 -0.192 15.335 1.00 91.50 83 GLY A O 1
ATOM 610 N N . GLY A 1 84 ? -7.736 -2.179 14.309 1.00 93.19 84 GLY A N 1
ATOM 611 C CA . GLY A 1 84 ? -8.955 -1.929 1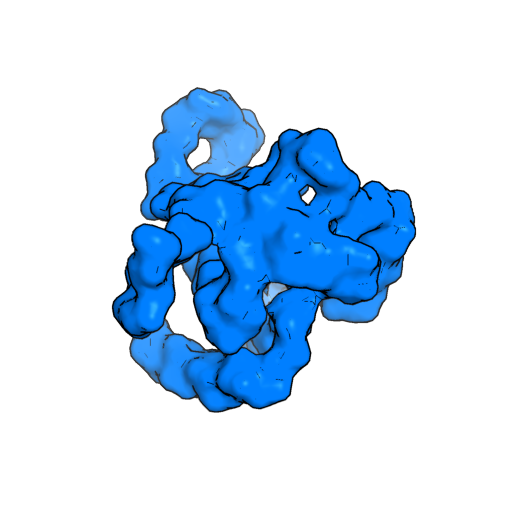3.546 1.00 93.19 84 GLY A CA 1
ATOM 612 C C . GLY A 1 84 ? -8.848 -0.720 12.613 1.00 93.19 84 GLY A C 1
ATOM 613 O O . GLY A 1 84 ? -7.776 -0.332 12.141 1.00 93.19 84 GLY A O 1
ATOM 614 N N . LYS A 1 85 ? -10.001 -0.089 12.364 1.00 93.25 85 LYS A N 1
ATOM 615 C CA . LYS A 1 85 ? -10.112 1.140 11.560 1.00 93.25 85 LYS A CA 1
ATOM 616 C C . LYS A 1 85 ? -9.296 2.301 12.147 1.00 93.25 85 LYS A C 1
ATOM 618 O O . LYS A 1 85 ? -8.816 3.142 11.390 1.00 93.25 85 LYS A O 1
ATOM 623 N N . ASP A 1 86 ? -9.144 2.354 13.470 1.00 90.81 86 ASP A N 1
ATOM 624 C CA . ASP A 1 86 ? -8.417 3.433 14.142 1.00 90.81 86 ASP A CA 1
ATOM 625 C C . ASP A 1 86 ? -6.906 3.324 13.917 1.00 90.81 86 ASP A C 1
ATOM 627 O O . ASP A 1 86 ? -6.288 4.295 13.484 1.00 90.81 86 ASP A O 1
ATOM 631 N N . GLY A 1 87 ? -6.340 2.115 14.028 1.00 91.12 87 GLY A N 1
ATOM 632 C CA . GLY A 1 87 ? -4.940 1.849 13.682 1.00 91.12 87 GLY A CA 1
ATOM 633 C C . GLY A 1 87 ? -4.586 2.292 12.258 1.00 91.12 87 GLY A C 1
ATOM 634 O O . GLY A 1 87 ? -3.576 2.962 12.040 1.00 91.12 87 GLY A O 1
ATOM 635 N N . ILE A 1 88 ? -5.462 2.011 11.287 1.00 93.31 88 ILE A N 1
ATOM 636 C CA . ILE A 1 88 ? -5.297 2.463 9.894 1.00 93.31 88 ILE A CA 1
ATOM 637 C C . ILE A 1 88 ? -5.316 3.990 9.770 1.00 93.31 88 ILE A C 1
ATOM 639 O O . ILE A 1 88 ? -4.568 4.558 8.967 1.00 93.31 88 ILE A O 1
ATOM 643 N N . SER A 1 89 ? -6.103 4.672 10.602 1.00 91.69 89 SER A N 1
ATOM 644 C CA . SER A 1 89 ? -6.220 6.134 10.590 1.00 91.69 89 SER A CA 1
ATOM 645 C C . SER A 1 89 ? -4.960 6.888 11.000 1.00 91.69 89 SER A C 1
ATOM 647 O O . SER A 1 89 ? -4.859 8.099 10.787 1.00 91.69 89 SER A O 1
ATOM 649 N N . HIS A 1 90 ? -3.956 6.173 11.502 1.00 90.94 90 HIS A N 1
ATOM 650 C CA . HIS A 1 90 ? -2.647 6.725 11.823 1.00 90.94 90 HIS A CA 1
ATOM 651 C C . HIS A 1 90 ? -1.592 6.478 10.737 1.00 90.94 90 HIS A C 1
ATOM 653 O O . HIS A 1 90 ? -0.512 7.074 10.803 1.00 90.94 90 HIS A O 1
ATOM 659 N N . VAL A 1 91 ? -1.883 5.650 9.729 1.00 92.25 91 VAL A N 1
ATOM 660 C CA . VAL A 1 91 ? -0.898 5.217 8.731 1.00 92.25 91 VAL A CA 1
ATOM 661 C C . VAL A 1 91 ? -0.723 6.250 7.617 1.00 92.25 91 VAL A C 1
ATOM 663 O O . VAL A 1 91 ? -1.654 6.554 6.871 1.00 92.25 91 VAL A O 1
ATOM 666 N N . ASP A 1 92 ? 0.505 6.752 7.489 1.00 93.44 92 ASP A N 1
ATOM 667 C CA . ASP A 1 92 ? 0.969 7.652 6.429 1.00 93.44 92 ASP A CA 1
ATOM 668 C C . ASP A 1 92 ? 1.983 6.905 5.554 1.00 93.44 92 ASP A C 1
ATOM 670 O O . ASP A 1 92 ? 3.104 6.645 5.997 1.00 93.44 92 ASP A O 1
ATOM 674 N N . TYR A 1 93 ? 1.577 6.524 4.343 1.00 93.69 93 TYR A N 1
ATOM 675 C CA . TYR A 1 93 ? 2.392 5.732 3.423 1.00 93.69 93 TYR A CA 1
ATOM 676 C C . TYR A 1 93 ? 2.968 6.581 2.290 1.00 93.69 93 TYR A C 1
ATOM 678 O O . TYR A 1 93 ? 2.255 7.365 1.664 1.00 93.69 93 TYR A O 1
ATOM 686 N N . SER A 1 94 ? 4.243 6.352 1.980 1.00 95.38 94 SER A N 1
ATOM 687 C CA . SER A 1 94 ? 4.874 6.745 0.720 1.00 95.38 94 SER A CA 1
ATOM 688 C C . SER A 1 94 ? 5.215 5.497 -0.091 1.00 95.38 94 SER A C 1
ATOM 690 O O . SER A 1 94 ? 5.898 4.609 0.414 1.00 95.38 94 SER A O 1
ATOM 692 N N . ILE A 1 95 ? 4.744 5.400 -1.329 1.00 96.62 95 ILE A N 1
ATOM 693 C CA . ILE A 1 95 ? 5.051 4.275 -2.219 1.00 96.62 95 ILE A CA 1
ATOM 694 C C . ILE A 1 95 ? 5.716 4.776 -3.495 1.00 96.62 95 ILE A C 1
ATOM 696 O O . ILE A 1 95 ? 5.382 5.854 -3.987 1.00 96.62 95 ILE A O 1
ATOM 700 N N . ASN A 1 96 ? 6.644 4.001 -4.042 1.00 96.12 96 ASN A N 1
ATOM 701 C CA . ASN A 1 96 ? 7.282 4.296 -5.317 1.00 96.12 96 ASN A CA 1
ATOM 702 C C . ASN A 1 96 ? 7.537 3.016 -6.106 1.00 96.12 96 ASN A C 1
ATOM 704 O O . ASN A 1 96 ? 7.854 1.994 -5.518 1.00 96.12 96 ASN A O 1
ATOM 708 N N . ASP A 1 97 ? 7.472 3.091 -7.429 1.00 94.44 97 ASP A N 1
ATOM 709 C CA . ASP A 1 97 ? 8.075 2.090 -8.310 1.00 94.44 97 ASP A CA 1
ATOM 710 C C . ASP A 1 97 ? 8.545 2.761 -9.604 1.00 94.44 97 ASP A C 1
ATOM 712 O O . ASP A 1 97 ? 8.033 3.819 -9.990 1.00 94.44 97 ASP A O 1
ATOM 716 N N . LEU A 1 98 ? 9.505 2.144 -10.289 1.00 93.19 98 LEU A N 1
ATOM 717 C CA . LEU A 1 98 ? 9.937 2.578 -11.614 1.00 93.19 98 LEU A CA 1
ATOM 718 C C . LEU A 1 98 ? 8.847 2.303 -12.662 1.00 93.19 98 LEU A C 1
ATOM 720 O O . LEU A 1 98 ? 8.664 3.104 -13.582 1.00 93.19 98 LEU A O 1
ATOM 724 N N . ASP A 1 99 ? 8.086 1.214 -12.512 1.00 90.25 99 ASP A N 1
ATOM 725 C CA . ASP A 1 99 ? 6.984 0.877 -13.412 1.00 90.25 99 ASP A CA 1
ATOM 726 C C . ASP A 1 99 ? 5.665 1.510 -12.950 1.00 90.25 99 ASP A C 1
ATOM 728 O O . ASP A 1 99 ? 5.044 1.102 -11.968 1.00 90.25 99 ASP A O 1
ATOM 732 N N . GLN A 1 100 ? 5.169 2.475 -13.727 1.00 90.94 100 GLN A N 1
ATOM 733 C CA . GLN A 1 100 ? 3.920 3.179 -13.436 1.00 90.94 100 GLN A CA 1
ATOM 734 C C . GLN A 1 100 ? 2.703 2.247 -13.312 1.00 90.94 100 GLN A C 1
ATOM 736 O O . GLN A 1 100 ? 1.755 2.562 -12.586 1.00 90.94 100 GLN A O 1
ATOM 741 N N . ARG A 1 101 ? 2.687 1.113 -14.022 1.00 88.88 101 ARG A N 1
ATOM 742 C CA . ARG A 1 101 ? 1.589 0.135 -13.960 1.00 88.88 101 ARG A CA 1
ATOM 743 C C . ARG A 1 101 ? 1.496 -0.468 -12.564 1.00 88.88 101 ARG A C 1
ATOM 745 O O . ARG A 1 101 ? 0.399 -0.548 -12.017 1.00 88.88 101 ARG A O 1
ATOM 752 N N . LEU A 1 102 ? 2.642 -0.815 -11.985 1.00 90.62 102 LEU A N 1
ATOM 753 C CA . LEU A 1 102 ? 2.749 -1.379 -10.645 1.00 90.62 102 LEU A CA 1
ATOM 754 C C . LEU A 1 102 ? 2.292 -0.372 -9.595 1.00 90.62 102 LEU A C 1
ATOM 756 O O . LEU A 1 102 ? 1.404 -0.679 -8.801 1.00 90.62 102 LEU A O 1
ATOM 760 N N . VAL A 1 103 ? 2.759 0.878 -9.686 1.00 93.12 103 VAL A N 1
ATOM 761 C CA . VAL A 1 103 ? 2.333 1.894 -8.716 1.00 93.12 103 VAL A CA 1
ATOM 762 C C . VAL A 1 103 ? 0.834 2.176 -8.784 1.00 93.12 103 VAL A C 1
ATOM 764 O O . VAL A 1 103 ? 0.191 2.382 -7.752 1.00 93.12 103 VAL A O 1
ATOM 767 N N . ARG A 1 104 ? 0.240 2.149 -9.985 1.00 92.56 104 ARG A N 1
ATOM 768 C CA . ARG A 1 104 ? -1.218 2.256 -10.148 1.00 92.56 104 ARG A CA 1
ATOM 769 C C . ARG A 1 104 ? -1.946 1.087 -9.493 1.00 92.56 104 ARG A C 1
ATOM 771 O O . ARG A 1 104 ? -2.932 1.328 -8.804 1.00 92.56 104 ARG A O 1
ATOM 778 N N . ILE A 1 105 ? -1.467 -0.143 -9.680 1.00 91.25 105 ILE A N 1
ATOM 779 C CA . ILE A 1 105 ? -2.044 -1.331 -9.038 1.00 91.25 105 ILE A CA 1
ATOM 780 C C . ILE A 1 105 ? -1.980 -1.192 -7.515 1.00 91.25 105 ILE A C 1
ATOM 782 O O . ILE A 1 105 ? -3.023 -1.266 -6.869 1.00 91.25 105 ILE A O 1
ATOM 786 N N . ALA A 1 106 ? -0.802 -0.906 -6.954 1.00 94.50 106 ALA A N 1
ATOM 787 C CA . ALA A 1 106 ? -0.624 -0.732 -5.513 1.00 94.50 106 ALA A CA 1
ATOM 788 C C . ALA A 1 106 ? -1.538 0.368 -4.950 1.00 94.50 106 ALA A C 1
ATOM 790 O O . ALA A 1 106 ? -2.211 0.173 -3.939 1.00 94.50 106 ALA A O 1
ATOM 791 N N . THR A 1 107 ? -1.625 1.506 -5.645 1.00 95.06 107 THR A N 1
ATOM 792 C CA . THR A 1 107 ? -2.505 2.618 -5.256 1.00 95.06 107 THR A CA 1
ATOM 793 C C . THR A 1 107 ? -3.969 2.201 -5.244 1.00 95.06 107 THR A C 1
ATOM 795 O O . THR A 1 107 ? -4.680 2.500 -4.287 1.00 95.06 107 THR A O 1
ATOM 798 N N . VAL A 1 108 ? -4.427 1.494 -6.282 1.00 92.31 108 VAL A N 1
ATOM 799 C CA . VAL A 1 108 ? -5.807 1.004 -6.353 1.00 92.31 108 VAL A CA 1
ATOM 800 C C . VAL A 1 108 ? -6.083 0.011 -5.231 1.00 92.31 108 VAL A C 1
ATOM 802 O O . VAL A 1 108 ? -7.095 0.186 -4.566 1.00 92.31 108 VAL A O 1
ATOM 805 N N . GLN A 1 109 ? -5.203 -0.962 -4.965 1.00 92.56 109 GLN A N 1
ATOM 806 C CA . GLN A 1 109 ? -5.409 -1.919 -3.869 1.00 92.56 109 GLN A CA 1
ATOM 807 C C . GLN A 1 109 ? -5.591 -1.190 -2.530 1.00 92.56 109 GLN A C 1
ATOM 809 O O . GLN A 1 109 ? -6.619 -1.338 -1.868 1.00 92.56 109 GLN A O 1
ATOM 814 N N . VAL A 1 110 ? -4.642 -0.322 -2.169 1.00 94.75 110 VAL A N 1
ATOM 815 C CA . VAL A 1 110 ? -4.669 0.406 -0.892 1.00 94.75 110 VAL A CA 1
ATOM 816 C C . VAL A 1 110 ? -5.934 1.253 -0.759 1.00 94.75 110 VAL A C 1
ATOM 818 O O . VAL A 1 110 ? -6.648 1.161 0.242 1.00 94.75 110 VAL A O 1
ATOM 821 N N . MET A 1 111 ? -6.229 2.069 -1.772 1.00 93.44 111 MET A N 1
ATOM 822 C CA . MET A 1 111 ? -7.358 2.996 -1.726 1.00 93.44 111 MET A CA 1
ATOM 823 C C . MET A 1 111 ? -8.697 2.266 -1.768 1.00 93.44 111 MET A C 1
ATOM 825 O O . MET A 1 111 ? -9.613 2.638 -1.037 1.00 93.44 111 MET A O 1
ATOM 829 N N . TYR A 1 112 ? -8.807 1.208 -2.574 1.00 92.00 112 TYR A N 1
ATOM 830 C CA . TYR A 1 112 ? -10.025 0.417 -2.670 1.00 92.00 112 TYR A CA 1
ATOM 831 C C . TYR A 1 112 ? -10.372 -0.216 -1.329 1.00 92.00 112 TYR A C 1
ATOM 833 O O . TYR A 1 112 ? -11.473 0.005 -0.836 1.00 92.00 112 TYR A O 1
ATOM 841 N N . HIS A 1 113 ? -9.436 -0.934 -0.701 1.00 93.88 113 HIS A N 1
ATOM 842 C CA . HIS A 1 113 ? -9.690 -1.566 0.596 1.00 93.88 113 HIS A CA 1
ATOM 843 C C . HIS A 1 113 ? -10.012 -0.538 1.674 1.00 93.88 113 HIS A C 1
ATOM 845 O O . HIS A 1 113 ? -10.953 -0.705 2.450 1.00 93.88 113 HIS A O 1
ATOM 851 N N . SER A 1 114 ? -9.268 0.561 1.697 1.00 93.69 114 SER A N 1
ATOM 852 C CA . SER A 1 114 ? -9.495 1.614 2.671 1.00 93.69 114 SER A CA 1
ATOM 853 C C . SER A 1 114 ? -10.919 2.192 2.542 1.00 93.69 114 SER A C 1
ATOM 855 O O . SER A 1 114 ? -11.578 2.415 3.560 1.00 93.69 114 SER A O 1
ATOM 857 N N . ILE A 1 115 ? -11.431 2.398 1.319 1.00 91.50 115 ILE A N 1
ATOM 858 C CA . ILE A 1 115 ? -12.798 2.895 1.075 1.00 91.50 115 ILE A CA 1
ATOM 859 C C . ILE A 1 115 ? -13.835 1.802 1.365 1.00 91.50 115 ILE A C 1
ATOM 861 O O . ILE A 1 115 ? -14.751 2.010 2.157 1.00 91.50 115 ILE A O 1
ATOM 865 N N . ARG A 1 116 ? -13.678 0.627 0.750 1.00 90.94 116 ARG A N 1
ATOM 866 C CA . ARG A 1 116 ? -14.620 -0.502 0.794 1.00 90.94 116 ARG A CA 1
ATOM 867 C C . ARG A 1 116 ? -14.857 -1.040 2.203 1.00 90.94 116 ARG A C 1
ATOM 869 O O . ARG A 1 116 ? -15.958 -1.514 2.487 1.00 90.94 116 ARG A O 1
ATOM 876 N N . HIS A 1 117 ? -13.837 -0.995 3.058 1.00 92.19 117 HIS A N 1
ATOM 877 C CA . HIS A 1 117 ? -13.909 -1.447 4.449 1.00 92.19 117 HIS A CA 1
ATOM 878 C C . HIS A 1 117 ? -13.997 -0.291 5.448 1.00 92.19 117 HIS A C 1
ATOM 880 O O . HIS A 1 117 ? -13.889 -0.524 6.654 1.00 92.19 117 HIS A O 1
ATOM 886 N N . GLU A 1 118 ? -14.183 0.943 4.961 1.00 93.50 118 GLU A N 1
ATOM 887 C CA . GLU A 1 118 ? -14.309 2.153 5.780 1.00 93.50 118 GLU A CA 1
ATOM 888 C C . GLU A 1 118 ? -13.178 2.283 6.816 1.00 93.50 118 GLU A C 1
ATOM 890 O O . GLU A 1 118 ? -13.402 2.610 7.983 1.00 93.50 118 GLU A O 1
ATOM 895 N N . ALA A 1 119 ? -11.954 1.961 6.408 1.00 93.31 119 ALA A N 1
ATOM 896 C CA . ALA A 1 119 ? -10.760 2.004 7.239 1.00 93.31 119 ALA A CA 1
ATOM 897 C C . ALA A 1 119 ? -9.911 3.190 6.768 1.00 93.31 119 ALA A C 1
ATOM 899 O O . ALA A 1 119 ? -9.102 3.011 5.861 1.00 93.31 119 ALA A O 1
ATOM 900 N N . PRO A 1 120 ? -10.131 4.408 7.292 1.00 92.19 120 PRO A N 1
ATOM 901 C CA . PRO A 1 120 ? -9.696 5.639 6.643 1.00 92.19 120 PRO A CA 1
ATOM 902 C C . PRO A 1 120 ? -8.189 5.827 6.788 1.00 92.19 120 PRO A C 1
ATOM 904 O O . PRO A 1 120 ? -7.732 6.255 7.840 1.00 92.19 120 PRO A O 1
ATOM 907 N N . LEU A 1 121 ? -7.415 5.555 5.740 1.00 92.31 121 LEU A N 1
ATOM 908 C CA . LEU A 1 121 ? -5.969 5.771 5.745 1.00 92.31 121 LEU A CA 1
ATOM 909 C C . LEU A 1 121 ? -5.647 7.252 6.009 1.00 92.31 121 LEU A C 1
ATOM 911 O O . LEU A 1 121 ? -6.308 8.131 5.456 1.00 92.31 121 LEU A O 1
ATOM 915 N N . LYS A 1 122 ? -4.626 7.562 6.823 1.00 92.44 122 LYS A N 1
ATOM 916 C CA . LYS A 1 122 ? -4.243 8.966 7.074 1.00 92.44 122 LYS A CA 1
ATOM 917 C C . LYS A 1 122 ? -3.818 9.650 5.782 1.00 92.44 122 LYS A C 1
ATOM 919 O O . LYS A 1 122 ? -4.258 10.765 5.489 1.00 92.44 122 LYS A O 1
ATOM 924 N N . ARG A 1 123 ? -2.911 9.000 5.050 1.00 93.69 123 ARG A N 1
ATOM 925 C CA . ARG A 1 123 ? -2.372 9.501 3.790 1.00 93.69 123 ARG A CA 1
ATOM 926 C C . ARG A 1 123 ? -1.713 8.388 2.980 1.00 93.69 123 ARG A C 1
ATOM 928 O O . ARG A 1 123 ? -1.011 7.552 3.542 1.00 93.69 123 ARG A O 1
ATOM 935 N N . LEU A 1 124 ? -1.885 8.450 1.663 1.00 95.69 124 LEU A N 1
ATOM 936 C CA . LEU A 1 124 ? -1.088 7.740 0.672 1.00 95.69 124 LEU A CA 1
ATOM 937 C C . LEU A 1 124 ? -0.455 8.765 -0.268 1.00 95.69 124 LEU A C 1
ATOM 939 O O . LEU A 1 124 ? -1.161 9.540 -0.912 1.00 95.69 124 LEU A O 1
ATOM 943 N N . VAL A 1 125 ? 0.868 8.760 -0.352 1.00 95.81 125 VAL A N 1
ATOM 944 C CA . VAL A 1 125 ? 1.636 9.492 -1.356 1.00 95.81 125 VAL A CA 1
ATOM 945 C C . VAL A 1 125 ? 2.272 8.461 -2.265 1.00 95.81 125 VAL A C 1
ATOM 947 O O . VAL A 1 125 ? 2.926 7.537 -1.794 1.00 95.81 125 VAL A O 1
ATOM 950 N N . ALA A 1 126 ? 2.065 8.597 -3.563 1.00 96.75 126 ALA A N 1
ATOM 951 C CA . ALA A 1 126 ? 2.538 7.623 -4.517 1.00 96.75 126 ALA A CA 1
ATOM 952 C C . ALA A 1 126 ? 3.395 8.328 -5.580 1.00 96.75 126 ALA A C 1
ATOM 954 O O . ALA A 1 126 ? 3.022 9.373 -6.123 1.00 96.75 126 ALA A O 1
ATOM 955 N N . HIS A 1 127 ? 4.566 7.759 -5.853 1.00 96.31 127 HIS A N 1
ATOM 956 C CA . HIS A 1 127 ? 5.584 8.263 -6.770 1.00 96.31 127 HIS A CA 1
ATOM 957 C C . HIS A 1 127 ? 5.852 7.241 -7.878 1.00 96.31 127 HIS A C 1
ATOM 959 O O . HIS A 1 127 ? 5.713 6.040 -7.679 1.00 96.31 127 HIS A O 1
ATOM 965 N N . ASN A 1 128 ? 6.219 7.717 -9.062 1.00 95.19 128 ASN A N 1
ATOM 966 C CA . ASN A 1 128 ? 6.725 6.864 -10.128 1.00 95.19 128 ASN A CA 1
ATOM 967 C C . ASN A 1 128 ? 8.039 7.459 -10.613 1.00 95.19 128 ASN A C 1
ATOM 969 O O . ASN A 1 128 ? 8.043 8.426 -11.374 1.00 95.19 128 ASN A O 1
ATOM 973 N N . ALA A 1 129 ? 9.143 6.937 -10.093 1.00 94.69 129 ALA A N 1
ATOM 974 C CA . ALA A 1 129 ? 10.459 7.487 -10.338 1.00 94.69 129 ALA A CA 1
ATOM 975 C C . ALA A 1 129 ? 11.550 6.425 -10.224 1.00 94.69 129 ALA A C 1
ATOM 977 O O . ALA A 1 129 ? 11.471 5.497 -9.415 1.00 94.69 129 ALA A O 1
ATOM 978 N N . ASP A 1 130 ? 12.628 6.645 -10.977 1.00 94.44 130 ASP A N 1
ATOM 979 C CA . ASP A 1 130 ? 13.937 6.113 -10.616 1.00 94.44 130 ASP A CA 1
ATOM 980 C C . ASP A 1 130 ? 14.372 6.778 -9.305 1.00 94.44 130 ASP A C 1
ATOM 982 O O . ASP A 1 130 ? 14.820 7.928 -9.282 1.00 94.44 130 ASP A O 1
ATOM 986 N N . LEU A 1 131 ? 14.175 6.059 -8.202 1.00 90.56 131 LEU A N 1
ATOM 987 C CA . LEU A 1 131 ? 14.399 6.583 -6.861 1.00 90.56 131 LEU A CA 1
ATOM 988 C C . LEU A 1 131 ? 15.885 6.806 -6.561 1.00 90.56 131 LEU A C 1
ATOM 990 O O . LEU A 1 131 ? 16.207 7.644 -5.726 1.00 90.56 131 LEU A O 1
ATOM 994 N N . ILE A 1 132 ? 16.783 6.090 -7.248 1.00 92.38 132 ILE A N 1
ATOM 995 C CA . ILE A 1 132 ? 18.233 6.250 -7.091 1.00 92.38 132 ILE A CA 1
ATOM 996 C C . ILE A 1 132 ? 18.676 7.553 -7.760 1.00 92.38 132 ILE A C 1
ATOM 998 O O . ILE A 1 132 ? 19.439 8.318 -7.174 1.00 92.38 132 ILE A O 1
ATOM 1002 N N . ARG A 1 133 ? 18.186 7.833 -8.975 1.00 94.25 133 ARG A N 1
ATOM 1003 C CA . ARG A 1 133 ? 18.570 9.039 -9.729 1.00 94.25 133 ARG A CA 1
ATOM 1004 C C . ARG A 1 133 ? 17.837 10.298 -9.281 1.00 94.25 133 ARG A C 1
ATOM 1006 O O . ARG A 1 133 ? 18.423 11.375 -9.294 1.00 94.25 133 ARG A O 1
ATOM 1013 N N . ASN A 1 134 ? 16.569 10.170 -8.900 1.00 91.69 134 ASN A N 1
ATOM 1014 C CA . ASN A 1 134 ? 15.669 11.303 -8.675 1.00 91.69 134 ASN A CA 1
ATOM 1015 C C . ASN A 1 134 ? 15.140 11.357 -7.236 1.00 91.69 134 ASN A C 1
ATOM 1017 O O . ASN A 1 134 ? 13.986 11.739 -6.992 1.00 91.69 134 ASN A O 1
ATOM 1021 N N . TYR A 1 135 ? 15.978 10.950 -6.278 1.00 84.00 135 TYR A N 1
ATOM 1022 C CA . TYR A 1 135 ? 15.645 11.001 -4.861 1.00 84.00 135 TYR A CA 1
ATOM 1023 C C . TYR A 1 135 ? 15.243 12.427 -4.456 1.00 84.00 135 TYR A C 1
ATOM 1025 O O . TYR A 1 135 ? 16.004 13.376 -4.638 1.00 84.00 135 TYR A O 1
ATOM 1033 N N . ASN A 1 136 ? 14.037 12.576 -3.901 1.00 81.56 136 ASN A N 1
ATOM 1034 C CA . ASN A 1 136 ? 13.469 13.842 -3.418 1.00 81.56 136 ASN A CA 1
ATOM 1035 C C . ASN A 1 136 ? 13.242 14.950 -4.476 1.00 81.56 136 ASN A C 1
ATOM 1037 O O . ASN A 1 136 ? 12.867 16.064 -4.118 1.00 81.56 136 ASN A O 1
ATOM 1041 N N . SER A 1 137 ? 13.436 14.669 -5.767 1.0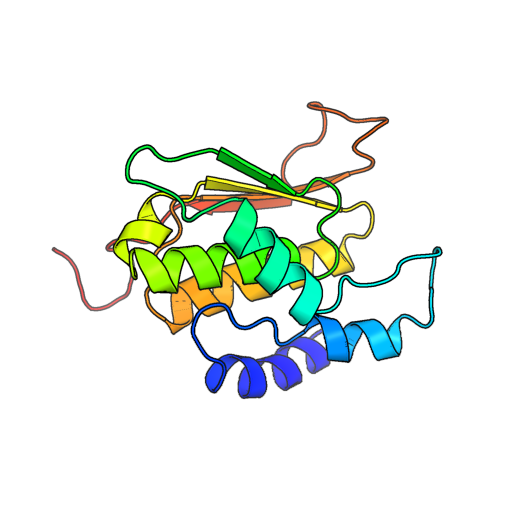0 86.12 137 SER A N 1
ATOM 1042 C CA . SER A 1 137 ? 13.169 15.622 -6.858 1.00 86.12 137 SER A CA 1
ATOM 1043 C C . SER A 1 137 ? 11.927 15.271 -7.681 1.00 86.12 137 SER A C 1
ATOM 1045 O O . SER A 1 137 ? 11.449 16.094 -8.460 1.00 86.12 137 SER A O 1
ATOM 1047 N N . SER A 1 138 ? 11.383 14.066 -7.497 1.00 87.38 138 SER A N 1
ATOM 1048 C CA . SER A 1 138 ? 10.221 13.589 -8.249 1.00 87.38 138 SER A CA 1
ATOM 1049 C C . SER A 1 138 ? 8.909 13.984 -7.563 1.00 87.38 138 SER A C 1
ATOM 1051 O O . SER A 1 138 ? 8.674 13.563 -6.423 1.00 87.38 138 SER A O 1
ATOM 1053 N N . PRO A 1 139 ? 8.020 14.743 -8.230 1.00 90.94 139 PRO A N 1
ATOM 1054 C CA . PRO A 1 139 ? 6.706 15.039 -7.676 1.00 90.94 139 PRO A CA 1
ATOM 1055 C C . PRO A 1 139 ? 5.877 13.750 -7.525 1.00 90.94 139 PRO A C 1
ATOM 1057 O O . PRO A 1 139 ? 6.091 12.781 -8.261 1.00 90.94 139 PRO A O 1
ATOM 1060 N N . PRO A 1 140 ? 4.929 13.706 -6.575 1.00 91.75 140 PRO A N 1
ATOM 1061 C CA . PRO A 1 140 ? 4.016 12.577 -6.463 1.00 91.75 140 PRO A CA 1
ATOM 1062 C C . PRO A 1 140 ? 3.109 12.511 -7.697 1.00 91.75 140 PRO A C 1
ATOM 1064 O O . PRO A 1 140 ? 2.607 13.536 -8.158 1.00 91.75 140 PRO A O 1
ATOM 1067 N N . PHE A 1 141 ? 2.866 11.305 -8.214 1.00 87.31 141 PHE A N 1
ATOM 1068 C CA . PHE A 1 141 ? 1.872 11.113 -9.277 1.00 87.31 141 PHE A CA 1
ATOM 1069 C C . PHE A 1 141 ? 0.448 11.033 -8.708 1.00 87.31 141 PHE A C 1
ATOM 1071 O O . PHE A 1 141 ? -0.514 11.286 -9.430 1.00 87.31 141 PHE A O 1
ATOM 1078 N N . PHE A 1 142 ? 0.306 10.655 -7.433 1.00 93.81 142 PHE A N 1
ATOM 1079 C CA . PHE A 1 142 ? -0.972 10.569 -6.736 1.00 93.81 142 PHE A CA 1
ATOM 1080 C C . PHE A 1 142 ? -0.798 10.883 -5.251 1.00 93.81 142 PHE A C 1
ATOM 1082 O O . PHE A 1 142 ? 0.180 10.478 -4.620 1.00 93.81 142 PHE A O 1
ATOM 1089 N N . VAL A 1 143 ? -1.773 11.597 -4.692 1.00 94.38 143 VAL A N 1
ATOM 1090 C CA . VAL A 1 143 ? -1.862 11.874 -3.260 1.00 94.38 143 VAL A CA 1
ATOM 1091 C C . VAL A 1 143 ? -3.311 11.713 -2.832 1.00 94.38 143 VAL A C 1
ATOM 1093 O O . VAL A 1 143 ? -4.199 12.343 -3.402 1.00 94.38 143 VAL A O 1
ATOM 1096 N N . ALA A 1 144 ? -3.537 10.914 -1.797 1.00 91.44 144 ALA A N 1
ATOM 1097 C CA . ALA A 1 144 ? -4.799 10.866 -1.078 1.00 91.44 144 ALA A CA 1
ATOM 1098 C C . ALA A 1 144 ? -4.553 11.134 0.400 1.00 91.44 144 ALA A C 1
ATOM 1100 O O . ALA A 1 144 ? -3.646 10.566 1.004 1.00 91.44 144 ALA A O 1
ATOM 1101 N N . THR A 1 145 ? -5.375 11.987 0.991 1.00 85.81 145 THR A N 1
ATOM 1102 C CA . THR A 1 145 ? -5.447 12.190 2.439 1.00 85.81 145 THR A CA 1
ATOM 1103 C C . THR A 1 145 ? -6.726 11.567 2.972 1.00 85.81 145 THR A C 1
ATOM 1105 O O . THR A 1 145 ? -7.652 11.300 2.206 1.00 85.81 145 THR A O 1
ATOM 1108 N N . SER A 1 146 ? -6.771 11.333 4.281 1.00 77.88 146 SER A N 1
ATOM 1109 C CA . SER A 1 146 ? -7.924 10.741 4.951 1.00 77.88 146 SER A CA 1
ATOM 1110 C C . SER A 1 146 ? -9.246 11.368 4.517 1.00 77.88 146 SER A C 1
ATOM 1112 O O . SER A 1 146 ? -9.384 12.589 4.496 1.00 77.88 146 SER A O 1
ATOM 1114 N N . TRP A 1 147 ? -10.225 10.516 4.224 1.00 67.50 147 TRP A N 1
ATOM 1115 C CA . TRP A 1 147 ? -11.620 10.886 3.956 1.00 67.50 147 TRP A CA 1
ATOM 1116 C C . TRP A 1 147 ? -12.508 10.684 5.187 1.00 67.50 147 TRP A C 1
ATOM 1118 O O . TRP A 1 147 ? -13.721 10.502 5.054 1.00 67.50 147 TRP A O 1
ATOM 1128 N N . ARG A 1 148 ? -11.928 10.674 6.398 1.00 63.44 148 ARG A N 1
ATOM 1129 C CA . ARG A 1 148 ? -12.704 10.628 7.647 1.00 63.44 148 ARG A CA 1
ATOM 1130 C C . ARG A 1 148 ? -13.739 11.768 7.605 1.00 63.44 148 ARG A C 1
ATOM 1132 O O . ARG A 1 148 ? -13.357 12.931 7.554 1.00 63.44 148 ARG A O 1
ATOM 1139 N N . GLY A 1 149 ? -15.031 11.426 7.559 1.00 51.62 149 GLY A N 1
ATOM 1140 C CA . GLY A 1 149 ? -16.140 12.391 7.481 1.00 51.62 149 GLY A CA 1
ATOM 1141 C C . GLY A 1 149 ? -16.529 12.902 6.081 1.00 51.62 149 GLY A C 1
ATOM 1142 O O . GLY A 1 149 ? -17.335 13.819 5.995 1.00 51.62 149 GLY A O 1
ATOM 1143 N N . MET A 1 150 ? -15.989 12.345 4.985 1.00 50.53 150 MET A N 1
ATOM 1144 C CA . MET A 1 150 ? -16.330 12.758 3.605 1.00 50.53 150 MET A CA 1
ATOM 1145 C C . MET A 1 150 ? -17.221 11.764 2.839 1.00 50.53 150 MET A C 1
ATOM 1147 O O . MET A 1 150 ? -17.545 12.008 1.676 1.00 50.53 150 MET A O 1
ATOM 1151 N N . LEU A 1 151 ? -17.620 10.641 3.448 1.00 47.62 151 LEU A N 1
ATOM 1152 C CA . LEU A 1 151 ? -18.542 9.705 2.798 1.00 47.62 151 LEU A CA 1
ATOM 1153 C C . LEU A 1 151 ? -19.981 10.257 2.851 1.00 47.62 151 LEU A C 1
ATOM 1155 O O . LEU A 1 151 ? -20.418 10.707 3.916 1.00 47.62 151 LEU A O 1
ATOM 1159 N N . PRO A 1 152 ? -20.733 10.235 1.731 1.00 37.84 152 PRO A N 1
ATOM 1160 C CA . PRO A 1 152 ? -22.099 10.744 1.703 1.00 37.84 152 PRO A CA 1
ATOM 1161 C C . PRO A 1 152 ? -22.967 9.969 2.701 1.00 37.84 152 PRO A C 1
ATOM 1163 O O . PRO A 1 152 ? -23.147 8.763 2.557 1.00 37.84 152 PRO A O 1
ATOM 1166 N N . GLY A 1 153 ? -23.499 10.664 3.710 1.00 50.62 153 GLY A N 1
ATOM 1167 C CA . GLY A 1 153 ? -24.428 10.097 4.697 1.00 50.62 153 GLY A CA 1
ATOM 1168 C C . GLY A 1 153 ? -23.966 10.136 6.156 1.00 50.62 153 GLY A C 1
ATOM 1169 O O . GLY A 1 153 ? -24.779 9.872 7.035 1.00 50.62 153 GLY A O 1
ATOM 1170 N N . GLN A 1 154 ? -22.716 10.512 6.441 1.00 43.19 154 GLN A N 1
ATOM 1171 C CA . GLN A 1 154 ? -22.254 10.789 7.807 1.00 43.19 154 GLN A CA 1
ATOM 1172 C C . GLN A 1 154 ? -21.479 12.109 7.842 1.00 43.19 154 GLN A C 1
ATOM 1174 O O . GLN A 1 154 ? -20.250 12.129 7.818 1.00 43.19 154 GLN A O 1
ATOM 1179 N N . MET A 1 155 ? -22.217 13.223 7.888 1.00 33.72 155 MET A N 1
ATOM 1180 C CA . MET A 1 155 ? -21.681 14.433 8.512 1.00 33.72 155 MET A CA 1
ATOM 1181 C C . MET A 1 155 ? -21.798 14.257 10.025 1.00 33.72 155 MET A C 1
ATOM 1183 O O . MET A 1 155 ? -22.846 13.824 10.508 1.00 33.72 155 MET A O 1
ATOM 1187 N N . ILE A 1 156 ? -20.707 14.547 10.731 1.00 44.03 156 ILE A N 1
ATOM 1188 C CA . ILE A 1 156 ? -20.686 14.710 12.189 1.00 44.03 156 ILE A CA 1
ATOM 1189 C C . ILE A 1 156 ? -21.538 15.929 12.550 1.00 44.03 156 ILE A C 1
ATOM 1191 O O . ILE A 1 156 ? -21.415 16.941 11.820 1.00 44.03 156 ILE A O 1
#

Sequence (156 aa):
MVQLLLMLREELNDAAPFEDVVTDKYGALLQGDLGQFMTPTAVSNAVSGFLGAAGEKGKKRAEPTCGTGALIMGDLRHTYAVGGKDGISHVDYSINDLDQRLVRIATVQVMYHSIRHEAPLKRLVAHNADLIRNYNSSPPFFVATSWRGMLPGQMI

Organism: Rhizobium fredii (NCBI:txid380)

Radius of gyration: 15.11 Å; chains: 1; bounding box: 43×31×36 Å